Protein AF-A0A7W7HRG6-F1 (afdb_monomer)

Foldseek 3Di:
DDAQPPPRHDWAFEDEADDDPLQVVCVVVVNYHYPYHDADPQRFGTADPVGDTHHDPPVVVSVVSVCVSSVVSPDDDD

Sequence (78 aa):
MSLCPECGVAGVPLIFGLPVPEALAAAQNGELALGGCLMPPRPPNWECPGGHRWRDGDETAFDERLLTVLAAHGYRPD

Mean predicted aligned error: 2.47 Å

pLDDT: mean 96.25, std 4.78, range [69.69, 98.56]

Organism: NCBI:txid113568

Structure (mmCIF, N/CA/C/O backbone):
data_AF-A0A7W7HRG6-F1
#
_entry.id   AF-A0A7W7HRG6-F1
#
loop_
_atom_site.group_PDB
_atom_site.id
_atom_site.type_symbol
_atom_site.label_atom_id
_atom_site.label_alt_id
_atom_site.label_comp_id
_atom_site.label_asym_id
_atom_site.label_entity_id
_atom_site.label_seq_id
_atom_site.pdbx_PDB_ins_code
_atom_site.Cartn_x
_atom_site.Cartn_y
_atom_site.Cartn_z
_atom_site.occupancy
_atom_site.B_iso_or_equiv
_atom_site.auth_seq_id
_atom_site.auth_comp_id
_atom_site.auth_asym_id
_atom_site.auth_atom_id
_atom_site.pdbx_PDB_model_num
ATOM 1 N N . MET A 1 1 ? -5.924 -10.411 1.840 1.00 75.44 1 MET A N 1
ATOM 2 C CA . MET A 1 1 ? -6.514 -9.061 1.644 1.00 75.44 1 MET A CA 1
ATOM 3 C C . MET A 1 1 ? -7.184 -8.658 2.944 1.00 75.44 1 MET A C 1
ATOM 5 O O . MET A 1 1 ? -8.012 -9.427 3.412 1.00 75.44 1 MET A O 1
ATOM 9 N N . SER A 1 2 ? -6.809 -7.519 3.532 1.00 92.69 2 SER A N 1
ATOM 10 C CA . SER A 1 2 ? -7.360 -7.052 4.815 1.00 92.69 2 SER A CA 1
ATOM 11 C C . SER A 1 2 ? -8.542 -6.094 4.607 1.00 92.69 2 SER A C 1
ATOM 13 O O . SER A 1 2 ? -8.587 -5.378 3.602 1.00 92.69 2 SER A O 1
ATOM 15 N N . LEU A 1 3 ? -9.506 -6.084 5.532 1.00 97.25 3 LEU A N 1
ATOM 16 C CA . LEU A 1 3 ? -10.649 -5.163 5.519 1.00 97.25 3 LEU A CA 1
ATOM 17 C C . LEU A 1 3 ? -10.375 -3.973 6.438 1.00 97.25 3 LEU A C 1
ATOM 19 O O . LEU A 1 3 ? -9.878 -4.135 7.549 1.00 97.25 3 LEU A O 1
ATOM 23 N N . CYS A 1 4 ? -10.746 -2.778 5.987 1.00 98.12 4 CYS A N 1
ATOM 24 C CA . CYS A 1 4 ? -10.615 -1.568 6.780 1.00 98.12 4 CYS A CA 1
ATOM 25 C C . CYS A 1 4 ? -11.477 -1.659 8.049 1.00 98.12 4 CYS A C 1
ATOM 27 O O . CYS A 1 4 ? -12.691 -1.850 7.930 1.00 98.12 4 CYS A O 1
ATOM 29 N N . PRO A 1 5 ? -10.908 -1.448 9.248 1.00 97.69 5 PRO A N 1
ATOM 30 C CA . PRO A 1 5 ? -11.668 -1.519 10.494 1.00 97.69 5 PRO A CA 1
ATOM 31 C C . PRO A 1 5 ? -12.672 -0.368 10.662 1.00 97.69 5 PRO A C 1
ATOM 33 O O . PRO A 1 5 ? -13.574 -0.472 11.487 1.00 97.69 5 PRO A O 1
ATOM 36 N N . GLU A 1 6 ? -12.536 0.719 9.894 1.00 97.75 6 GLU A N 1
ATOM 37 C CA . GLU A 1 6 ? -13.403 1.901 10.001 1.00 97.75 6 GLU A CA 1
ATOM 38 C C . GLU A 1 6 ? -14.594 1.857 9.036 1.00 97.75 6 GLU A C 1
ATOM 40 O O . GLU A 1 6 ? -15.703 2.235 9.405 1.00 97.75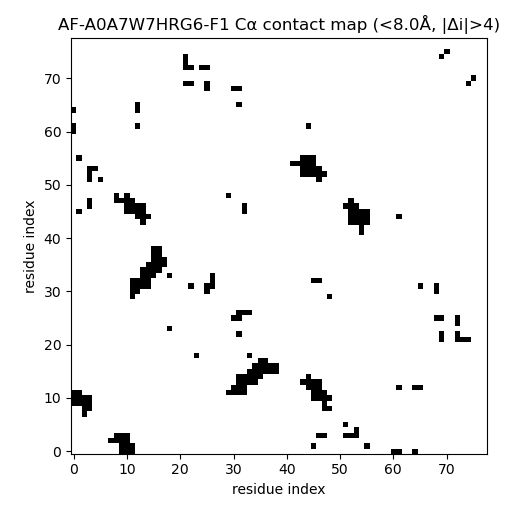 6 GLU A O 1
ATOM 45 N N . CYS A 1 7 ? -14.390 1.387 7.800 1.00 97.12 7 CYS A N 1
ATOM 46 C CA . CYS A 1 7 ? -15.428 1.408 6.762 1.00 97.12 7 CYS A CA 1
ATOM 47 C C . CYS A 1 7 ? -15.762 0.039 6.149 1.00 97.12 7 CYS A C 1
ATOM 49 O O . CYS A 1 7 ? -16.657 -0.041 5.312 1.00 97.12 7 CYS A O 1
ATOM 51 N N . GLY A 1 8 ? -15.061 -1.035 6.526 1.00 97.00 8 GLY A N 1
ATOM 52 C CA . GLY A 1 8 ? -15.322 -2.401 6.053 1.00 97.00 8 GLY A CA 1
ATOM 53 C C . GLY A 1 8 ? -14.917 -2.692 4.602 1.00 97.00 8 GLY A C 1
ATOM 54 O O . GLY A 1 8 ? -15.081 -3.817 4.137 1.00 97.00 8 GLY A O 1
ATOM 55 N N . VAL A 1 9 ? -14.378 -1.708 3.877 1.00 97.31 9 VAL A N 1
ATOM 56 C CA . VAL A 1 9 ? -13.909 -1.871 2.492 1.00 97.31 9 VAL A CA 1
ATOM 57 C C . VAL A 1 9 ? -12.534 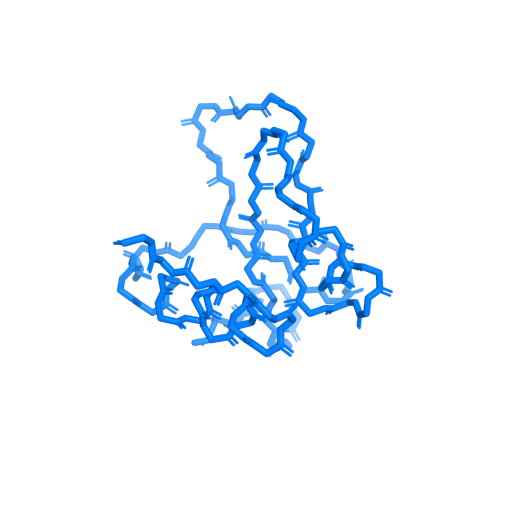-2.541 2.469 1.00 97.31 9 VAL A C 1
ATOM 59 O O . VAL A 1 9 ? -11.718 -2.340 3.367 1.00 97.31 9 VAL A O 1
ATOM 62 N N . ALA A 1 10 ? -12.263 -3.318 1.422 1.00 96.94 10 ALA A N 1
ATOM 63 C CA . ALA A 1 10 ? -10.961 -3.927 1.192 1.00 96.94 10 ALA A CA 1
ATOM 64 C C . ALA A 1 10 ? -9.828 -2.890 1.105 1.00 96.94 10 ALA A C 1
ATOM 66 O O . ALA A 1 10 ? -9.963 -1.860 0.441 1.00 96.94 10 ALA A O 1
ATOM 67 N N . GLY A 1 11 ? -8.711 -3.184 1.767 1.00 97.81 11 GLY A N 1
ATOM 68 C CA . GLY A 1 11 ? -7.481 -2.406 1.683 1.00 97.81 11 GLY A CA 1
ATOM 69 C C . GLY A 1 11 ? -6.532 -2.877 0.586 1.00 97.81 11 GLY A C 1
ATOM 70 O O . GLY A 1 11 ? -6.577 -4.026 0.138 1.00 97.81 11 GLY A O 1
ATOM 71 N N . VAL A 1 12 ? -5.612 -1.990 0.225 1.00 98.56 12 VAL A N 1
ATOM 72 C CA . VAL A 1 12 ? -4.421 -2.278 -0.575 1.00 98.56 12 VAL A CA 1
ATOM 73 C C . VAL A 1 12 ? -3.175 -2.324 0.312 1.00 98.56 12 VAL A C 1
ATOM 75 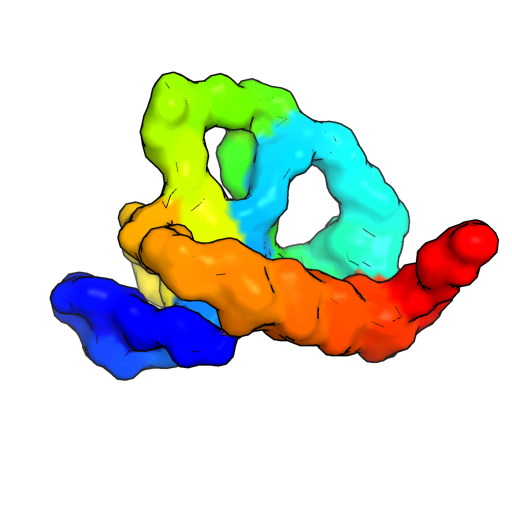O O . VAL A 1 12 ? -3.163 -1.667 1.359 1.00 98.56 12 VAL A O 1
ATOM 78 N N . PRO A 1 13 ? -2.129 -3.081 -0.072 1.00 98.50 13 PRO A N 1
ATOM 79 C CA . PRO A 1 13 ? -0.850 -3.052 0.628 1.00 98.50 13 PRO A CA 1
ATOM 80 C C . PRO A 1 13 ? -0.300 -1.629 0.696 1.00 98.50 13 PRO A C 1
ATOM 82 O O . PRO A 1 13 ? -0.320 -0.915 -0.305 1.00 98.50 13 PRO A O 1
ATOM 85 N N . LEU A 1 14 ? 0.219 -1.231 1.854 1.00 98.56 14 LEU A N 1
ATOM 86 C CA . LEU A 1 14 ? 0.932 0.028 2.039 1.00 98.56 14 LEU A CA 1
ATOM 87 C C . LEU A 1 14 ? 2.406 -0.262 2.321 1.00 98.56 14 LEU A C 1
ATOM 89 O O . LEU A 1 14 ? 2.727 -0.975 3.270 1.00 98.56 14 LEU A O 1
ATOM 93 N N . ILE A 1 15 ? 3.299 0.324 1.521 1.00 98.12 15 ILE A N 1
ATOM 94 C CA . ILE A 1 15 ? 4.753 0.196 1.696 1.00 98.12 15 ILE A CA 1
ATOM 95 C C . ILE A 1 15 ? 5.400 1.544 2.019 1.00 98.12 15 ILE A C 1
ATOM 97 O O . ILE A 1 15 ? 4.875 2.607 1.685 1.00 98.12 15 ILE A O 1
ATOM 101 N N . PHE A 1 16 ? 6.571 1.491 2.648 1.00 98.00 16 PHE A N 1
ATOM 102 C CA . PHE A 1 16 ? 7.404 2.653 2.955 1.00 98.00 16 PHE A CA 1
ATOM 103 C C . PHE A 1 16 ? 8.764 2.543 2.266 1.00 98.00 16 PHE A C 1
ATOM 105 O O . PHE A 1 16 ? 9.211 1.451 1.922 1.00 98.00 16 PHE A O 1
ATOM 112 N N . GLY A 1 17 ? 9.443 3.682 2.136 1.00 96.56 17 GLY A N 1
ATOM 113 C CA . GLY A 1 17 ? 10.776 3.779 1.545 1.00 96.56 17 GLY A CA 1
ATOM 114 C C . GLY A 1 17 ? 10.747 4.260 0.096 1.00 96.56 17 GLY A C 1
ATOM 115 O O . GLY A 1 17 ? 9.792 4.906 -0.335 1.00 96.56 17 GLY A O 1
ATOM 116 N N . LEU A 1 18 ? 11.827 3.984 -0.638 1.00 96.69 18 LEU A N 1
ATOM 117 C CA . LEU A 1 18 ? 11.923 4.279 -2.067 1.00 96.69 18 LEU A CA 1
ATOM 118 C C . LEU A 1 18 ? 11.264 3.131 -2.854 1.00 96.69 18 LEU A C 1
ATOM 120 O O . LEU A 1 18 ? 11.786 2.016 -2.808 1.00 96.69 18 LEU A O 1
ATOM 124 N N . PRO A 1 19 ? 10.137 3.360 -3.550 1.00 96.44 19 PRO A N 1
ATOM 125 C CA . PRO A 1 19 ? 9.476 2.302 -4.304 1.00 96.44 19 PRO A CA 1
ATOM 126 C C . PRO A 1 19 ? 10.285 1.902 -5.541 1.00 96.44 19 PRO A C 1
ATOM 128 O O . PRO A 1 19 ? 10.900 2.743 -6.200 1.00 96.44 19 PRO A O 1
ATOM 131 N N . VAL A 1 20 ? 10.215 0.618 -5.893 1.00 96.31 20 VAL A N 1
ATOM 132 C CA . VAL A 1 20 ? 10.594 0.136 -7.230 1.00 96.31 20 VAL A CA 1
ATOM 133 C C . VAL A 1 20 ? 9.590 0.646 -8.282 1.00 96.31 20 VAL A C 1
ATOM 135 O O . VAL A 1 20 ? 8.460 0.996 -7.915 1.00 96.31 20 VAL A O 1
ATOM 138 N N . PRO A 1 21 ? 9.953 0.707 -9.577 1.00 97.75 21 PRO A N 1
ATOM 139 C CA . PRO A 1 21 ? 9.070 1.223 -10.628 1.00 97.75 21 PRO A CA 1
ATOM 140 C C . PRO A 1 21 ? 7.683 0.566 -10.664 1.00 97.75 21 PRO A C 1
ATOM 142 O O . PRO A 1 21 ? 6.677 1.249 -10.842 1.00 97.75 21 PRO A O 1
ATOM 145 N N . GLU A 1 22 ? 7.613 -0.739 -10.423 1.00 98.31 22 GLU A N 1
ATOM 146 C CA . GLU A 1 22 ? 6.381 -1.528 -10.443 1.00 98.31 22 GLU A CA 1
ATOM 147 C C . GLU A 1 22 ? 5.459 -1.171 -9.273 1.00 98.31 22 GLU A C 1
ATOM 149 O O . GLU A 1 22 ? 4.244 -1.093 -9.435 1.00 98.31 22 GLU A O 1
ATOM 154 N N . ALA A 1 23 ? 6.029 -0.865 -8.103 1.00 98.19 23 ALA A N 1
ATOM 155 C CA . ALA A 1 23 ? 5.263 -0.367 -6.965 1.00 98.19 23 ALA A CA 1
ATOM 156 C C . ALA A 1 23 ? 4.710 1.039 -7.238 1.00 98.19 23 ALA A C 1
ATOM 158 O O . ALA A 1 23 ? 3.583 1.351 -6.856 1.00 98.19 23 ALA A O 1
ATOM 159 N N . LEU A 1 24 ? 5.481 1.891 -7.924 1.00 98.19 24 LEU A N 1
ATOM 160 C CA . LEU A 1 24 ? 5.012 3.217 -8.323 1.00 98.19 24 LEU A CA 1
ATOM 161 C C . LEU A 1 24 ? 3.851 3.125 -9.327 1.00 98.19 24 LEU A C 1
ATOM 163 O O . LEU A 1 24 ? 2.865 3.844 -9.172 1.00 98.19 24 LEU A O 1
ATOM 167 N N . ALA A 1 25 ? 3.940 2.229 -10.313 1.00 98.44 25 ALA A N 1
ATOM 168 C CA . ALA A 1 25 ? 2.867 1.973 -11.275 1.00 98.44 25 ALA A CA 1
ATOM 169 C C . ALA A 1 25 ? 1.603 1.413 -10.594 1.00 98.44 25 ALA A C 1
ATOM 171 O O . ALA A 1 25 ? 0.504 1.925 -10.809 1.00 98.44 25 ALA A O 1
ATOM 172 N N . ALA A 1 26 ? 1.757 0.442 -9.688 1.00 98.56 26 ALA A N 1
ATOM 173 C CA . ALA A 1 26 ? 0.653 -0.088 -8.890 1.00 98.56 26 ALA A CA 1
ATOM 174 C C . ALA A 1 26 ? -0.035 0.991 -8.041 1.00 98.56 26 ALA A C 1
ATOM 176 O O . ALA A 1 26 ? -1.262 1.007 -7.922 1.00 98.56 26 ALA A O 1
ATOM 177 N N . ALA A 1 27 ? 0.737 1.926 -7.480 1.00 98.44 27 ALA A N 1
ATOM 178 C CA . ALA A 1 27 ? 0.186 3.035 -6.714 1.00 98.44 27 ALA A CA 1
ATOM 179 C C . ALA A 1 27 ? -0.611 4.021 -7.576 1.00 98.44 27 ALA A C 1
ATOM 181 O O . ALA A 1 27 ? -1.675 4.477 -7.161 1.00 98.44 27 ALA A O 1
ATOM 182 N N . GLN A 1 28 ? -0.150 4.309 -8.796 1.00 98.06 28 GLN A N 1
ATOM 183 C CA . GLN A 1 28 ? -0.895 5.140 -9.751 1.00 98.06 28 GLN A CA 1
ATOM 184 C C . GLN A 1 28 ? -2.242 4.512 -10.142 1.00 98.06 28 GLN A C 1
ATOM 186 O O . GLN A 1 28 ? -3.203 5.240 -10.385 1.00 98.06 28 GLN A O 1
ATOM 191 N N . ASN A 1 29 ? -2.330 3.180 -10.131 1.00 97.94 29 ASN A N 1
ATOM 192 C CA . ASN A 1 29 ? -3.563 2.433 -10.381 1.00 97.94 29 ASN A CA 1
ATOM 193 C C . ASN A 1 29 ? -4.448 2.238 -9.136 1.00 97.94 29 ASN A C 1
ATOM 195 O O . ASN A 1 29 ? -5.532 1.665 -9.243 1.00 97.94 29 ASN A O 1
ATOM 199 N N . GLY A 1 30 ? -4.013 2.691 -7.956 1.00 97.69 30 GLY A N 1
ATOM 200 C CA . GLY A 1 30 ? -4.745 2.496 -6.702 1.00 97.69 30 GLY A CA 1
ATOM 201 C C . GLY A 1 30 ? -4.736 1.052 -6.189 1.00 97.69 30 GLY A C 1
ATOM 202 O O . GLY A 1 30 ? -5.619 0.677 -5.424 1.00 97.69 30 GLY A O 1
ATOM 203 N N . GLU A 1 31 ? -3.764 0.235 -6.606 1.00 98.25 31 GLU A N 1
ATOM 204 C CA . GLU A 1 31 ? -3.612 -1.177 -6.211 1.00 98.25 31 GLU A CA 1
ATOM 205 C C . GLU A 1 31 ? -2.623 -1.366 -5.047 1.00 98.25 31 GLU A C 1
ATOM 207 O O . GLU A 1 31 ? -2.547 -2.448 -4.459 1.00 98.25 31 GLU A O 1
ATOM 212 N N . LEU A 1 32 ? -1.882 -0.305 -4.717 1.00 98.50 32 LEU A N 1
ATOM 213 C CA . LEU A 1 32 ? -0.879 -0.212 -3.660 1.00 98.50 32 LEU A CA 1
ATOM 214 C C . LEU A 1 32 ? -0.843 1.229 -3.124 1.00 98.50 32 LEU A C 1
ATOM 216 O O . LEU A 1 32 ? -1.061 2.178 -3.868 1.00 98.50 32 LEU A O 1
ATOM 220 N N . ALA A 1 33 ? -0.557 1.414 -1.839 1.00 98.50 33 ALA A N 1
ATOM 221 C CA . ALA A 1 33 ? -0.398 2.727 -1.223 1.00 98.50 33 ALA A CA 1
ATOM 222 C C . ALA A 1 33 ? 1.069 3.000 -0.863 1.00 98.50 33 ALA A C 1
ATOM 224 O O . ALA A 1 33 ? 1.804 2.114 -0.419 1.00 98.50 33 ALA A O 1
ATOM 225 N N . LEU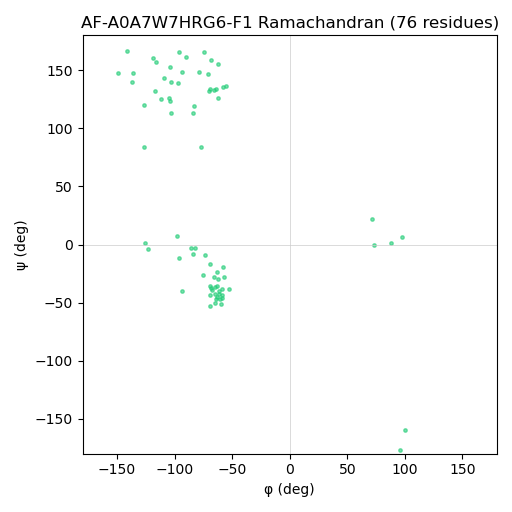 A 1 34 ? 1.496 4.255 -1.018 1.00 98.50 34 LEU A N 1
ATOM 226 C CA . LEU A 1 34 ? 2.829 4.709 -0.625 1.00 98.50 34 LEU A CA 1
ATOM 227 C C . LEU A 1 34 ? 2.737 5.497 0.686 1.00 98.50 34 LEU A C 1
ATOM 229 O O . LEU A 1 34 ? 2.183 6.595 0.747 1.00 98.50 34 LEU A O 1
ATOM 233 N N . GLY A 1 35 ? 3.317 4.939 1.747 1.00 97.31 35 GLY A N 1
ATOM 234 C CA . GLY A 1 35 ? 3.372 5.540 3.081 1.00 97.31 35 GLY A CA 1
ATOM 235 C C . GLY A 1 35 ? 4.359 6.704 3.206 1.00 97.31 35 GLY A C 1
ATOM 236 O O . GLY A 1 35 ? 4.353 7.408 4.215 1.00 97.31 35 GLY A O 1
ATOM 237 N N . GLY A 1 36 ? 5.183 6.922 2.180 1.00 96.25 36 GLY A N 1
ATOM 238 C CA . GLY A 1 36 ? 6.280 7.884 2.167 1.00 96.25 36 GLY A CA 1
ATOM 239 C C . GLY A 1 36 ? 7.626 7.250 2.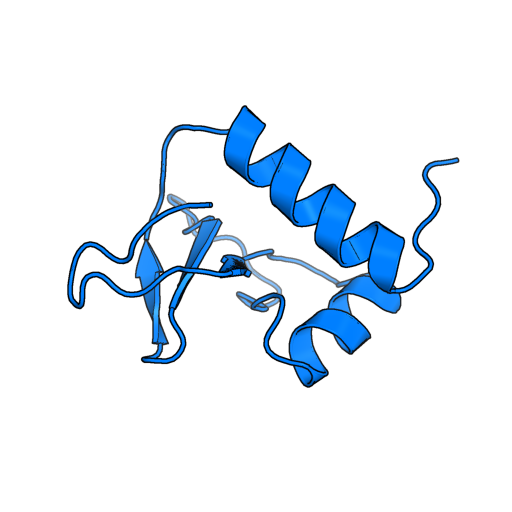520 1.00 96.25 36 GLY A C 1
ATOM 240 O O . GLY A 1 36 ? 7.748 6.041 2.723 1.00 96.25 36 GLY A O 1
ATOM 241 N N . CYS A 1 37 ? 8.665 8.082 2.584 1.00 95.56 37 CYS A N 1
ATOM 242 C CA . CYS A 1 37 ? 10.040 7.603 2.741 1.00 95.56 37 CYS A CA 1
ATOM 243 C C . CYS A 1 37 ? 10.372 7.119 4.161 1.00 95.56 37 CYS A C 1
ATOM 245 O O . CYS A 1 37 ? 11.280 6.310 4.327 1.00 95.56 37 CYS A O 1
ATOM 247 N N . LEU A 1 38 ? 9.681 7.632 5.185 1.00 95.12 38 LEU A N 1
ATOM 248 C CA . LEU A 1 38 ? 10.003 7.371 6.589 1.00 95.12 38 LEU A CA 1
ATOM 249 C C . LEU A 1 38 ? 9.020 6.380 7.203 1.00 95.12 38 LEU A C 1
ATOM 251 O O . LEU A 1 38 ? 7.816 6.625 7.232 1.00 95.12 38 LEU A O 1
ATOM 255 N N . MET A 1 39 ? 9.558 5.289 7.741 1.00 94.81 39 MET A N 1
ATOM 256 C CA . MET A 1 39 ? 8.785 4.278 8.448 1.00 94.81 39 MET A CA 1
ATOM 257 C C . MET A 1 39 ? 8.567 4.713 9.909 1.00 94.81 39 MET A C 1
ATOM 259 O O . MET A 1 39 ? 9.545 4.900 10.637 1.00 94.81 39 MET A O 1
ATOM 263 N N . PRO A 1 40 ? 7.317 4.897 10.370 1.00 93.94 40 PRO A N 1
ATOM 264 C CA . PRO A 1 40 ? 7.052 5.230 11.766 1.00 93.94 40 PRO A CA 1
ATOM 265 C C . PRO A 1 40 ? 7.251 3.998 12.676 1.00 93.94 40 PRO A C 1
ATOM 267 O O . PRO A 1 40 ? 7.249 2.872 12.182 1.00 93.94 40 PRO A O 1
ATOM 270 N N . PRO A 1 41 ? 7.341 4.165 14.014 1.00 95.81 41 PRO A N 1
ATOM 271 C CA . PRO A 1 41 ? 7.593 3.057 14.949 1.00 95.81 41 PRO A CA 1
ATOM 272 C C . PRO A 1 41 ? 6.579 1.905 14.893 1.00 95.81 41 PRO A C 1
ATOM 274 O O . PRO A 1 41 ? 6.904 0.769 15.218 1.00 95.81 41 PRO A O 1
ATOM 277 N N . ARG A 1 42 ? 5.334 2.197 14.500 1.00 94.38 42 ARG A N 1
ATOM 278 C CA . ARG A 1 42 ? 4.292 1.202 14.221 1.00 94.38 42 ARG A CA 1
ATOM 279 C C . ARG A 1 42 ? 3.735 1.474 12.825 1.00 94.38 42 ARG A C 1
ATOM 281 O O . ARG A 1 42 ? 2.749 2.202 12.710 1.00 94.38 42 ARG A O 1
ATOM 288 N N . PRO A 1 43 ? 4.388 0.967 11.767 1.00 96.62 43 PRO A N 1
ATOM 289 C CA . PRO A 1 43 ? 3.982 1.271 10.406 1.00 96.62 43 PRO A CA 1
ATOM 290 C C . PRO A 1 43 ? 2.652 0.587 10.090 1.00 96.62 43 PRO A C 1
ATOM 292 O O . PRO A 1 43 ? 2.527 -0.602 10.380 1.00 96.62 43 PRO A O 1
ATOM 295 N N . PRO A 1 44 ? 1.654 1.276 9.517 1.00 97.88 44 PRO A N 1
ATOM 296 C CA . PRO A 1 44 ? 0.548 0.582 8.871 1.00 97.88 44 PRO A CA 1
ATOM 297 C C . PRO A 1 44 ? 1.077 -0.249 7.694 1.00 97.88 44 PRO A C 1
ATOM 299 O O . PRO A 1 44 ? 2.128 0.058 7.141 1.00 97.88 44 PRO A O 1
ATOM 302 N N . ASN A 1 45 ? 0.363 -1.301 7.320 1.00 98.00 45 ASN A N 1
ATOM 303 C CA . ASN A 1 45 ? 0.662 -2.116 6.137 1.00 98.00 45 ASN A CA 1
ATOM 304 C C . ASN A 1 45 ? -0.548 -2.226 5.197 1.00 98.00 45 ASN A C 1
ATOM 306 O O . ASN A 1 45 ? -0.448 -2.843 4.142 1.00 98.00 45 ASN A O 1
ATOM 310 N N . TRP A 1 46 ? -1.663 -1.571 5.530 1.00 98.50 46 TRP A N 1
ATOM 311 C CA . TRP A 1 46 ? -2.844 -1.487 4.677 1.00 98.50 46 TRP A CA 1
ATOM 312 C C . TRP A 1 46 ? -3.423 -0.071 4.653 1.00 98.50 46 TRP A C 1
ATOM 314 O O . TRP A 1 46 ? -3.376 0.648 5.657 1.0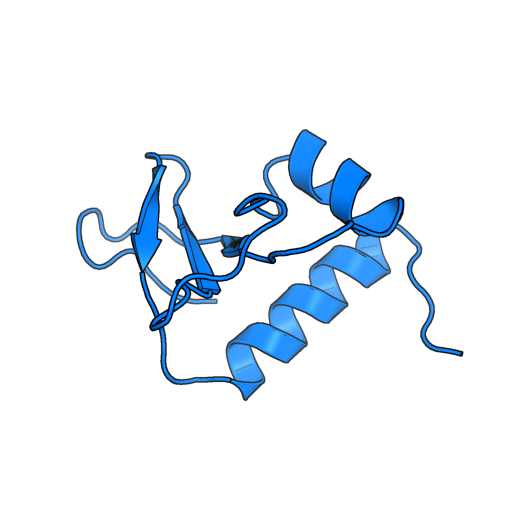0 98.50 46 TRP A O 1
ATOM 324 N N . GLU A 1 47 ? -3.995 0.306 3.511 1.00 98.56 47 GLU A N 1
ATOM 325 C CA . GLU A 1 47 ? -4.777 1.532 3.319 1.00 98.56 47 GLU A CA 1
ATOM 326 C C . GLU A 1 47 ? -6.032 1.227 2.491 1.00 98.56 47 GLU A C 1
ATOM 328 O O . GLU A 1 47 ? -5.977 0.439 1.551 1.00 98.56 47 GLU A O 1
ATOM 333 N N . CYS A 1 48 ? -7.181 1.814 2.826 1.00 98.06 48 CYS A N 1
ATOM 334 C CA . CYS A 1 48 ? -8.397 1.684 2.013 1.00 98.06 48 CYS A CA 1
ATOM 335 C C . CYS A 1 48 ? -8.555 2.876 1.056 1.00 98.06 48 CYS A C 1
ATOM 337 O O . CYS A 1 48 ? -7.946 3.917 1.291 1.00 98.06 48 CYS A O 1
ATOM 339 N N . PRO A 1 49 ? -9.440 2.806 0.040 1.00 96.19 49 PRO A N 1
ATOM 340 C CA . PRO A 1 49 ? -9.675 3.932 -0.873 1.00 96.19 49 PRO A CA 1
ATOM 341 C C . PRO A 1 49 ? -10.142 5.231 -0.191 1.00 96.19 49 PRO A C 1
ATOM 343 O O . PRO A 1 49 ? -10.034 6.306 -0.770 1.00 96.19 49 PRO A O 1
ATOM 346 N N . GLY A 1 50 ? -10.671 5.139 1.037 1.00 96.19 50 GLY A N 1
ATOM 347 C CA . GLY A 1 50 ? -11.031 6.294 1.865 1.00 96.19 50 GLY A CA 1
ATOM 348 C C . GLY A 1 50 ? -9.861 6.917 2.640 1.00 96.19 50 GLY A C 1
ATOM 349 O O . GLY A 1 50 ? -10.069 7.911 3.326 1.00 96.19 50 GLY A O 1
ATOM 350 N N . GLY A 1 51 ? -8.654 6.347 2.562 1.00 97.00 51 GLY A N 1
ATOM 351 C CA . GLY A 1 51 ? -7.435 6.867 3.190 1.00 97.00 51 GLY A CA 1
ATOM 352 C C . GLY A 1 51 ? -7.176 6.408 4.630 1.00 97.00 51 GLY A C 1
ATOM 353 O O . GLY A 1 51 ? -6.175 6.812 5.222 1.00 97.00 51 GLY A O 1
ATOM 354 N N . HIS A 1 52 ? -8.029 5.560 5.214 1.00 98.12 52 HIS A N 1
ATOM 355 C CA . HIS A 1 52 ? -7.760 4.981 6.535 1.00 98.12 52 HIS A CA 1
ATOM 356 C C . HIS A 1 52 ? -6.589 4.002 6.452 1.00 98.12 52 HIS A C 1
ATOM 358 O O . HIS A 1 52 ? -6.560 3.149 5.564 1.00 98.12 52 HIS A O 1
ATOM 364 N N . ARG A 1 53 ? -5.652 4.098 7.400 1.00 97.81 53 ARG A N 1
ATOM 365 C CA . ARG A 1 53 ? -4.436 3.276 7.466 1.00 97.81 53 ARG A CA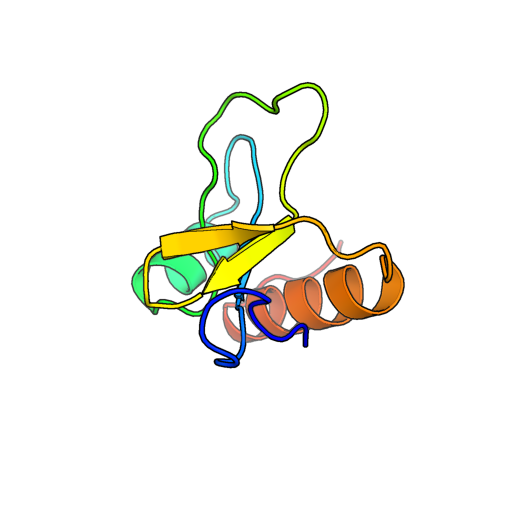 1
ATOM 366 C C . ARG A 1 53 ? -4.442 2.424 8.722 1.00 97.81 53 ARG A C 1
ATOM 368 O O . ARG A 1 53 ? -4.648 2.947 9.815 1.00 97.81 53 ARG A O 1
ATOM 375 N N . TRP A 1 54 ? -4.152 1.136 8.590 1.00 97.94 54 TRP A N 1
ATOM 376 C CA . TRP A 1 54 ? -4.088 0.224 9.733 1.00 97.94 54 TRP A CA 1
ATOM 377 C C . TRP A 1 54 ? -2.951 -0.782 9.601 1.00 97.94 54 TRP A C 1
ATOM 379 O O . TRP A 1 54 ? -2.325 -0.932 8.547 1.00 97.94 54 TRP A O 1
ATOM 389 N N . ARG A 1 55 ? -2.669 -1.449 10.721 1.00 97.38 55 ARG A N 1
ATOM 390 C CA . ARG A 1 55 ? -1.800 -2.617 10.764 1.00 97.38 55 ARG A CA 1
ATOM 391 C C . ARG A 1 55 ? -2.650 -3.867 10.926 1.00 97.38 55 ARG A C 1
ATOM 393 O O . ARG A 1 55 ? -3.425 -3.956 11.874 1.00 97.38 55 ARG A O 1
ATOM 400 N N . ASP A 1 56 ? -2.448 -4.817 10.028 1.00 96.88 56 ASP A N 1
ATOM 401 C CA . ASP A 1 56 ? -2.871 -6.205 10.179 1.00 96.88 56 ASP A CA 1
ATOM 402 C C . ASP A 1 56 ? -1.642 -7.055 10.536 1.00 96.88 56 ASP A C 1
ATOM 404 O O . ASP A 1 56 ? -0.543 -6.795 10.035 1.00 96.88 56 ASP A O 1
ATOM 408 N N . GLY A 1 57 ? -1.818 -8.014 11.445 1.00 96.25 57 GLY A N 1
ATOM 409 C CA . GLY A 1 57 ? -0.761 -8.910 11.915 1.00 96.25 57 GLY A CA 1
ATOM 410 C C . GLY A 1 57 ? -0.532 -10.125 11.015 1.00 96.25 57 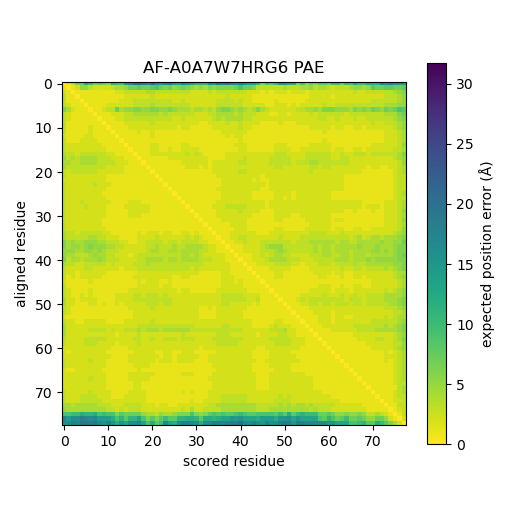GLY A C 1
ATOM 411 O O . GLY A 1 57 ? 0.431 -10.853 11.237 1.00 96.25 57 GLY A O 1
ATOM 412 N N . ASP A 1 58 ? -1.390 -10.351 10.019 1.00 97.19 58 ASP A N 1
ATOM 413 C CA . ASP A 1 58 ? -1.203 -11.407 9.023 1.00 97.19 58 ASP A CA 1
ATOM 414 C C . ASP A 1 58 ? -0.151 -10.992 7.976 1.00 97.19 58 ASP A C 1
ATOM 416 O O . ASP A 1 58 ? -0.459 -10.432 6.918 1.00 97.19 58 ASP A O 1
ATOM 420 N N . GLU A 1 59 ? 1.122 -11.215 8.314 1.00 95.31 59 GLU A N 1
ATOM 421 C CA . GLU A 1 59 ? 2.270 -10.881 7.460 1.00 95.31 59 GLU A CA 1
ATOM 422 C C . GLU A 1 59 ? 2.279 -11.699 6.162 1.00 95.31 59 GLU A C 1
ATOM 424 O O . GLU A 1 59 ? 2.567 -11.153 5.100 1.00 95.31 59 GLU A O 1
ATOM 429 N N . THR A 1 60 ? 1.869 -12.970 6.209 1.00 96.88 60 THR A N 1
ATOM 430 C CA . THR A 1 60 ? 1.784 -13.824 5.016 1.00 96.88 60 THR A CA 1
ATOM 431 C C . THR A 1 60 ? 0.752 -13.289 4.027 1.00 96.88 60 THR A C 1
ATOM 433 O O . THR A 1 60 ? 1.058 -13.133 2.845 1.00 96.88 60 THR A O 1
ATOM 436 N N . ALA A 1 61 ? -0.446 -12.919 4.493 1.00 95.69 61 ALA A N 1
ATOM 437 C CA . ALA A 1 61 ? -1.466 -12.348 3.616 1.00 95.69 61 ALA A CA 1
ATOM 438 C C . ALA A 1 61 ? -1.070 -10.976 3.044 1.00 95.69 61 ALA A C 1
ATOM 440 O O . ALA A 1 61 ? -1.558 -10.592 1.972 1.00 95.69 61 ALA A O 1
ATOM 441 N N . PHE A 1 62 ? -0.233 -10.217 3.757 1.00 97.62 62 PHE A N 1
ATOM 442 C CA . PHE A 1 62 ? 0.353 -8.983 3.243 1.00 97.62 62 PHE A CA 1
ATOM 443 C C . PHE A 1 62 ? 1.373 -9.276 2.136 1.00 97.62 62 PHE A C 1
ATOM 445 O O . PHE A 1 62 ? 1.215 -8.744 1.036 1.00 97.62 62 PHE A O 1
ATOM 452 N N . ASP A 1 63 ? 2.348 -10.151 2.388 1.00 97.19 63 ASP A N 1
ATOM 453 C CA . ASP A 1 63 ? 3.407 -10.494 1.432 1.00 97.19 63 ASP A CA 1
ATOM 454 C C . ASP A 1 63 ? 2.839 -11.095 0.143 1.00 97.19 63 ASP A C 1
ATOM 456 O O . ASP A 1 63 ? 3.171 -10.643 -0.953 1.00 97.19 63 ASP A O 1
ATOM 460 N N . GLU A 1 64 ? 1.912 -12.051 0.248 1.00 97.00 64 GLU A N 1
ATOM 461 C CA . GLU A 1 64 ? 1.249 -12.652 -0.913 1.00 97.00 64 GLU A CA 1
ATOM 462 C C . GLU A 1 64 ? 0.522 -11.601 -1.757 1.00 97.00 64 GLU A C 1
ATOM 464 O O . GLU A 1 64 ? 0.613 -11.600 -2.991 1.00 97.00 64 GLU A O 1
ATOM 469 N N . ARG A 1 65 ? -0.193 -10.672 -1.107 1.00 97.62 65 ARG A N 1
ATOM 470 C CA . ARG A 1 65 ? -0.924 -9.619 -1.816 1.00 97.62 65 ARG A CA 1
ATOM 471 C C . ARG A 1 65 ? 0.030 -8.622 -2.460 1.00 97.62 65 ARG A C 1
ATOM 473 O O . ARG A 1 65 ? -0.204 -8.245 -3.607 1.00 97.62 65 ARG A O 1
ATOM 480 N N . LEU A 1 66 ? 1.070 -8.205 -1.746 1.00 97.81 66 LEU A N 1
ATOM 481 C CA . LEU A 1 66 ? 2.081 -7.289 -2.257 1.00 97.81 66 LEU A CA 1
ATOM 482 C C . LEU A 1 66 ? 2.778 -7.890 -3.480 1.00 97.81 66 LEU A C 1
ATOM 484 O O . LEU A 1 66 ? 2.797 -7.258 -4.532 1.00 97.81 66 LEU A O 1
ATOM 488 N N . LEU A 1 67 ? 3.265 -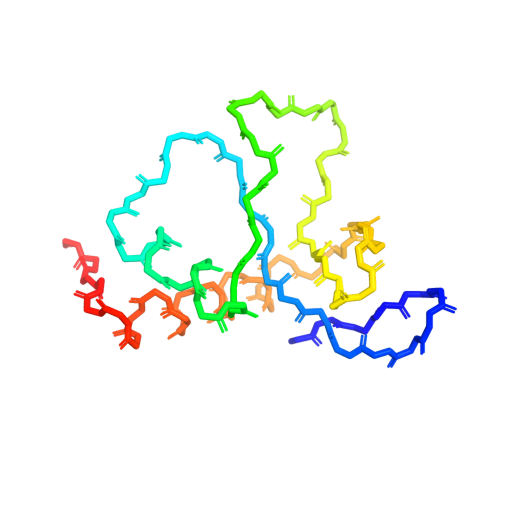9.129 -3.383 1.00 97.12 67 LEU A N 1
ATOM 489 C CA . LEU A 1 67 ? 3.920 -9.822 -4.495 1.00 97.12 67 LEU A CA 1
ATOM 490 C C . LEU A 1 67 ? 2.980 -10.018 -5.684 1.00 97.12 67 LEU A C 1
ATOM 492 O O . LEU A 1 67 ? 3.397 -9.814 -6.820 1.00 97.12 67 LEU A O 1
ATOM 496 N N . THR A 1 68 ? 1.709 -10.347 -5.440 1.00 97.69 68 THR A N 1
ATOM 497 C CA . THR A 1 68 ? 0.700 -10.453 -6.506 1.00 97.69 68 THR A CA 1
ATOM 498 C C . THR A 1 68 ? 0.541 -9.133 -7.260 1.00 97.69 68 THR A C 1
ATOM 500 O O . THR A 1 68 ? 0.521 -9.127 -8.489 1.00 97.69 68 THR A O 1
ATOM 503 N N . VAL A 1 69 ? 0.441 -8.014 -6.535 1.00 98.06 69 VAL A N 1
ATOM 504 C CA . VAL A 1 69 ? 0.327 -6.682 -7.142 1.00 98.06 69 VAL A CA 1
ATOM 505 C C . VAL A 1 69 ? 1.600 -6.342 -7.914 1.00 98.06 69 VAL A C 1
ATOM 507 O O . VAL A 1 69 ? 1.522 -6.004 -9.087 1.00 98.06 69 VAL A O 1
ATOM 510 N N . LEU A 1 70 ? 2.779 -6.495 -7.313 1.00 98.12 70 LEU A N 1
ATOM 511 C CA . LEU A 1 70 ? 4.041 -6.171 -7.982 1.00 98.12 70 LEU A CA 1
ATOM 512 C C . LEU A 1 70 ? 4.267 -7.023 -9.242 1.00 98.12 70 LEU A C 1
ATOM 514 O O . LEU A 1 70 ? 4.660 -6.492 -10.280 1.00 98.12 70 LEU A O 1
ATOM 518 N N . ALA A 1 71 ? 3.976 -8.324 -9.186 1.00 97.88 71 ALA A N 1
ATOM 519 C CA . ALA A 1 71 ? 4.114 -9.225 -10.329 1.00 97.88 71 ALA A CA 1
ATOM 520 C C . ALA A 1 71 ? 3.175 -8.850 -11.488 1.00 97.88 71 ALA A C 1
ATOM 522 O O . ALA A 1 71 ? 3.577 -8.939 -12.649 1.00 97.88 71 ALA A O 1
ATOM 523 N N . ALA A 1 72 ? 1.959 -8.369 -11.196 1.00 98.06 72 ALA A N 1
ATOM 524 C CA . ALA A 1 72 ? 1.038 -7.859 -12.217 1.00 98.06 72 ALA A CA 1
ATOM 525 C C . ALA A 1 72 ? 1.591 -6.626 -12.958 1.00 98.06 72 ALA A C 1
ATOM 527 O O . ALA A 1 72 ? 1.219 -6.376 -14.103 1.00 98.06 72 ALA A O 1
ATOM 528 N N . HIS A 1 73 ? 2.517 -5.903 -12.325 1.00 97.62 73 HIS A N 1
ATOM 529 C CA . HIS A 1 73 ? 3.220 -4.745 -12.880 1.00 97.62 73 HIS A CA 1
ATOM 530 C C . HIS A 1 73 ? 4.610 -5.075 -13.441 1.00 97.62 73 HIS A C 1
ATOM 532 O O . HIS A 1 73 ? 5.330 -4.175 -13.862 1.00 97.62 73 HIS A O 1
ATOM 538 N N . GLY A 1 74 ? 4.975 -6.359 -13.511 1.00 96.81 74 GLY A N 1
ATOM 539 C CA . GLY A 1 74 ? 6.210 -6.823 -14.148 1.00 96.81 74 GLY A CA 1
ATOM 540 C C . GLY A 1 74 ? 7.377 -7.081 -13.197 1.00 96.81 74 GLY A C 1
ATOM 541 O O . GLY A 1 74 ? 8.465 -7.408 -13.672 1.00 96.81 74 GLY A O 1
ATOM 542 N N . TYR A 1 75 ? 7.165 -6.997 -11.879 1.00 96.19 75 TYR A N 1
ATOM 543 C CA . TYR A 1 75 ? 8.210 -7.303 -10.908 1.00 96.19 75 TYR A CA 1
ATOM 544 C C . TYR A 1 75 ? 8.577 -8.783 -10.992 1.00 96.19 75 TYR A C 1
ATOM 546 O O . TYR A 1 75 ? 7.709 -9.661 -11.006 1.00 96.19 75 TYR A O 1
ATOM 554 N N . ARG A 1 76 ? 9.878 -9.064 -11.026 1.00 89.50 76 ARG A N 1
ATOM 555 C CA . ARG A 1 76 ? 10.424 -10.418 -10.996 1.00 89.50 76 ARG A CA 1
ATOM 556 C C . ARG A 1 76 ? 11.432 -10.469 -9.854 1.00 89.50 76 ARG A C 1
ATOM 558 O O . ARG A 1 76 ? 12.367 -9.676 -9.891 1.00 89.50 76 ARG A O 1
ATOM 565 N N . PRO A 1 77 ? 11.241 -11.336 -8.847 1.00 75.69 77 PRO A N 1
ATOM 566 C CA . PRO A 1 77 ? 12.294 -11.578 -7.876 1.00 75.69 77 PRO A CA 1
ATOM 567 C C . PRO A 1 77 ? 13.478 -12.223 -8.607 1.00 75.69 77 PRO A C 1
ATOM 569 O O . PRO A 1 77 ? 13.272 -13.111 -9.442 1.00 75.69 77 PRO A O 1
ATOM 572 N N . ASP A 1 78 ? 14.674 -11.713 -8.329 1.00 69.69 78 ASP A N 1
ATOM 573 C CA . ASP A 1 78 ? 15.941 -12.216 -8.868 1.00 69.69 78 ASP A CA 1
ATOM 574 C C . ASP A 1 78 ? 16.208 -13.677 -8.462 1.00 69.69 78 ASP A C 1
ATOM 576 O O . ASP A 1 78 ? 15.836 -14.064 -7.326 1.00 69.69 78 ASP A O 1
#

Secondary structure (DSSP, 8-state):
-PBPTTT-PBPEEEE-SS--HHHHHHHHTTSSEE--S---SS---EE-TT--EE--S-HHHHHHHHHHHHHHTT----

Solvent-accessible surface area (backbone atoms only — not comparable to full-atom values): 4625 Å² total; per-residue (Å²): 116,56,62,34,91,87,77,66,44,66,33,27,45,30,48,63,42,86,73,55,74,30,50,50,53,33,34,77,70,68,58,28,42,79,67,40,68,68,77,56,100,77,58,52,43,28,31,26,96,88,68,57,69,42,69,73,88,59,57,66,51,47,50,56,50,43,51,52,50,27,42,77,54,68,50,71,87,132

Radius of gyration: 11.81 Å; Cα contacts (8 Å, |Δi|>4): 120; chains: 1; bounding box: 31×22×29 Å